Protein AF-A0AAJ1XCW1-F1 (afdb_monomer_lite)

Structure (mmCIF, N/CA/C/O backbone):
data_AF-A0AAJ1XCW1-F1
#
_entry.id   AF-A0AAJ1XCW1-F1
#
loop_
_atom_site.group_PDB
_atom_site.id
_atom_site.type_symbol
_atom_site.label_atom_id
_atom_site.label_alt_id
_atom_site.label_comp_id
_atom_site.label_asym_id
_atom_site.label_entity_id
_atom_site.label_seq_id
_atom_site.pdbx_PDB_ins_code
_atom_site.Cartn_x
_atom_site.Cartn_y
_atom_site.Cartn_z
_atom_site.occupancy
_atom_site.B_iso_or_equiv
_atom_site.auth_seq_id
_atom_site.auth_comp_id
_atom_site.auth_asym_id
_atom_site.auth_atom_id
_atom_site.pdbx_PDB_model_num
ATOM 1 N N . MET A 1 1 ? 5.883 12.485 -34.026 1.00 51.44 1 MET A N 1
ATOM 2 C CA . MET A 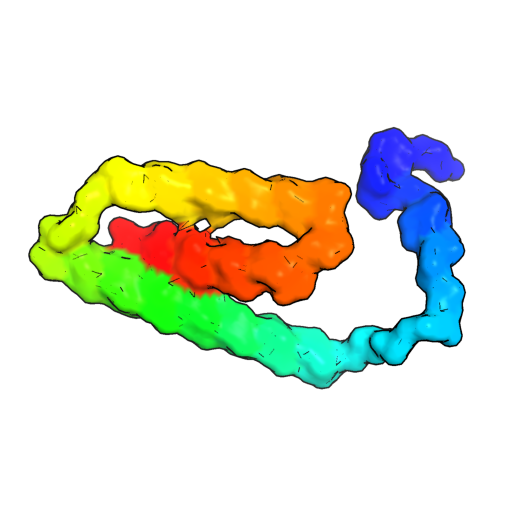1 1 ? 5.017 12.951 -32.924 1.00 51.44 1 MET A CA 1
ATOM 3 C C . MET A 1 1 ? 5.892 13.341 -31.738 1.00 51.44 1 MET A C 1
ATOM 5 O O . MET A 1 1 ? 6.553 12.476 -31.172 1.00 51.44 1 MET A O 1
ATOM 9 N N . ARG A 1 2 ? 5.996 14.641 -31.436 1.00 58.41 2 ARG A N 1
ATOM 10 C CA . ARG A 1 2 ? 6.551 15.136 -30.166 1.00 58.41 2 ARG A CA 1
ATOM 11 C C . ARG A 1 2 ? 5.386 15.144 -29.182 1.00 58.41 2 ARG A C 1
ATOM 13 O O . ARG A 1 2 ? 4.441 15.891 -29.383 1.00 58.41 2 ARG A O 1
ATOM 20 N N . THR A 1 3 ? 5.417 14.258 -28.198 1.00 66.81 3 THR A N 1
ATOM 21 C CA . THR A 1 3 ? 4.426 14.239 -27.119 1.00 66.81 3 THR A CA 1
ATOM 22 C C . THR A 1 3 ? 4.963 15.063 -25.957 1.00 66.81 3 THR A C 1
ATOM 24 O O . THR A 1 3 ? 6.104 14.873 -25.534 1.00 66.81 3 THR A O 1
ATOM 27 N N . SER A 1 4 ? 4.157 16.008 -25.476 1.00 69.62 4 SER A N 1
ATOM 28 C CA . SER A 1 4 ? 4.455 16.819 -24.289 1.00 69.62 4 SER A CA 1
ATOM 29 C C . SER A 1 4 ? 4.269 16.029 -22.990 1.00 69.62 4 SER A C 1
ATOM 31 O O . SER A 1 4 ? 4.607 16.536 -21.925 1.00 69.62 4 SER A O 1
ATOM 33 N N . ASN A 1 5 ? 3.749 14.794 -23.067 1.00 69.44 5 ASN A N 1
ATOM 34 C CA . ASN A 1 5 ? 3.552 13.928 -21.913 1.00 69.44 5 ASN A CA 1
ATOM 35 C C . ASN A 1 5 ? 4.916 13.397 -21.422 1.00 69.44 5 ASN A C 1
ATOM 37 O O . ASN A 1 5 ? 5.564 12.638 -22.154 1.00 69.44 5 ASN A O 1
ATOM 41 N N . PRO A 1 6 ? 5.349 13.748 -20.195 1.00 67.75 6 PRO A N 1
ATOM 42 C CA . PRO A 1 6 ? 6.614 13.293 -19.620 1.00 67.75 6 PRO A CA 1
ATOM 43 C C . PRO A 1 6 ? 6.786 11.768 -19.616 1.00 67.75 6 PRO A C 1
ATOM 45 O O . PRO A 1 6 ? 7.916 11.303 -19.741 1.00 67.75 6 PRO A O 1
ATOM 48 N N . MET A 1 7 ? 5.688 11.005 -19.545 1.00 63.19 7 MET A N 1
ATOM 49 C CA . MET A 1 7 ? 5.691 9.535 -19.571 1.00 63.19 7 MET A CA 1
ATOM 50 C C . MET A 1 7 ? 5.908 8.930 -20.964 1.00 63.19 7 MET A C 1
ATOM 52 O O . MET A 1 7 ? 6.370 7.802 -21.072 1.00 63.19 7 MET A O 1
ATOM 56 N N . LEU A 1 8 ? 5.609 9.660 -22.043 1.00 68.62 8 LEU A N 1
ATOM 57 C CA . LEU A 1 8 ? 5.636 9.127 -23.415 1.00 68.62 8 LEU A CA 1
ATOM 58 C C . LEU A 1 8 ? 6.833 9.633 -24.235 1.00 68.62 8 LEU A C 1
ATOM 60 O O . LEU A 1 8 ? 6.860 9.516 -25.463 1.00 68.62 8 LEU A O 1
ATOM 64 N N . LYS A 1 9 ? 7.839 10.225 -23.584 1.00 73.19 9 LYS A N 1
ATOM 65 C CA . LYS A 1 9 ? 9.031 10.726 -24.275 1.00 73.19 9 LYS A CA 1
ATOM 66 C C . LYS A 1 9 ? 9.811 9.562 -24.893 1.00 73.19 9 LYS A C 1
ATOM 68 O O . LYS A 1 9 ? 10.109 8.581 -24.223 1.00 73.19 9 LYS A O 1
ATOM 73 N N . LYS A 1 10 ? 10.229 9.705 -26.159 1.00 64.75 10 LYS A N 1
ATOM 74 C CA . LYS A 1 10 ? 11.070 8.717 -26.875 1.00 64.75 10 LYS A CA 1
ATOM 75 C C . LYS A 1 10 ? 12.350 8.338 -26.116 1.00 64.75 10 LYS A C 1
ATOM 77 O O . LYS A 1 10 ? 12.862 7.241 -26.290 1.00 64.75 10 LYS A O 1
ATOM 82 N N . GLU A 1 11 ? 12.852 9.234 -25.272 1.00 66.69 11 GLU A N 1
ATOM 83 C CA . GLU A 1 11 ? 14.006 9.012 -24.395 1.00 66.69 11 GLU A CA 1
ATOM 84 C C . GLU A 1 11 ? 13.732 7.977 -23.293 1.00 66.69 11 GLU A C 1
ATOM 86 O O . GLU A 1 11 ? 14.647 7.239 -22.936 1.00 66.69 11 GLU A O 1
ATOM 91 N N . ALA A 1 12 ? 12.489 7.870 -22.801 1.00 64.06 12 ALA A N 1
ATOM 92 C CA . ALA A 1 12 ? 12.080 6.835 -21.849 1.00 64.06 12 ALA A CA 1
ATOM 93 C C . ALA A 1 12 ? 12.165 5.438 -22.485 1.00 64.06 12 ALA A C 1
ATOM 95 O O . ALA A 1 12 ? 12.687 4.515 -21.871 1.00 64.06 12 ALA A O 1
ATOM 96 N N . PHE A 1 13 ? 11.766 5.318 -23.756 1.00 67.75 13 PHE A N 1
ATOM 97 C CA . PHE A 1 13 ? 11.839 4.070 -24.525 1.00 67.75 13 PHE A CA 1
ATOM 98 C C . PHE A 1 13 ? 13.255 3.708 -25.001 1.00 67.75 13 PHE A C 1
ATOM 100 O O . PHE A 1 13 ? 13.506 2.568 -25.371 1.00 67.75 13 PHE A O 1
ATOM 107 N N . ARG A 1 14 ? 14.195 4.665 -25.016 1.00 66.00 14 ARG A N 1
ATOM 108 C CA . ARG A 1 14 ? 15.574 4.449 -25.494 1.00 66.00 14 ARG A CA 1
ATOM 109 C C . ARG A 1 14 ? 16.548 4.051 -24.378 1.00 66.00 14 ARG A C 1
ATOM 111 O O . ARG A 1 14 ? 17.715 3.803 -24.662 1.00 66.00 14 ARG A O 1
ATOM 118 N N . LYS A 1 15 ? 16.105 4.055 -23.114 1.00 59.66 15 LYS A N 1
ATOM 119 C CA . LYS A 1 15 ? 16.980 3.894 -21.940 1.00 59.66 15 LYS A CA 1
ATOM 120 C C . LYS A 1 15 ? 17.208 2.437 -21.521 1.00 59.66 15 LYS A C 1
ATOM 122 O O . LYS A 1 15 ? 18.160 2.175 -20.792 1.00 59.66 15 LYS A O 1
ATOM 127 N N . GLU A 1 16 ? 16.403 1.494 -21.997 1.00 58.69 16 GLU A N 1
ATOM 128 C CA . GLU A 1 16 ? 16.617 0.068 -21.735 1.00 58.69 16 GLU A CA 1
ATOM 129 C C . GLU A 1 16 ? 17.575 -0.520 -22.774 1.00 58.69 16 GLU A C 1
ATOM 131 O O . GLU A 1 16 ? 17.189 -1.182 -23.733 1.00 58.69 16 GLU A O 1
ATOM 136 N N . GLY A 1 17 ? 18.872 -0.265 -22.580 1.00 57.06 17 GLY A N 1
ATOM 137 C CA . GLY A 1 17 ? 19.880 -1.192 -23.083 1.00 57.06 17 GLY A CA 1
ATOM 138 C C . GLY A 1 17 ? 19.617 -2.561 -22.455 1.00 57.06 17 GLY A C 1
ATOM 139 O O . GLY A 1 17 ? 19.358 -2.638 -21.255 1.00 57.06 17 GLY A O 1
ATOM 140 N N . ALA A 1 18 ? 19.650 -3.619 -23.265 1.00 57.59 18 ALA A N 1
ATOM 141 C CA . ALA A 1 18 ? 19.364 -5.008 -22.902 1.00 57.59 18 ALA A CA 1
ATOM 142 C C . ALA A 1 18 ? 20.381 -5.606 -21.898 1.00 57.59 18 ALA A C 1
ATOM 144 O O . ALA A 1 18 ? 21.060 -6.583 -22.194 1.00 57.59 18 ALA A O 1
ATOM 145 N N . SER A 1 19 ? 20.534 -4.997 -20.721 1.00 61.31 19 SER A N 1
ATOM 146 C CA . SER A 1 19 ? 21.523 -5.375 -19.705 1.00 61.31 19 SER A CA 1
ATOM 147 C C . SER A 1 19 ? 21.018 -5.187 -18.268 1.00 61.31 19 SER A C 1
ATOM 149 O O . SER A 1 19 ? 21.776 -4.844 -17.362 1.00 61.31 19 SER A O 1
ATOM 151 N N . ALA A 1 20 ? 19.739 -5.456 -18.035 1.00 57.12 20 ALA A N 1
ATOM 152 C CA . ALA A 1 20 ? 19.210 -5.759 -16.711 1.00 57.12 20 ALA A CA 1
ATOM 153 C C . ALA A 1 20 ? 18.214 -6.903 -16.889 1.00 57.12 20 ALA A C 1
ATOM 155 O O . ALA A 1 20 ? 17.412 -6.853 -17.819 1.00 57.12 20 ALA A O 1
ATOM 156 N N . SER A 1 21 ? 18.301 -7.947 -16.062 1.00 66.31 21 SER A N 1
ATOM 157 C CA . SER A 1 21 ? 17.404 -9.106 -16.099 1.00 66.31 21 SER A CA 1
ATOM 158 C C . SER A 1 21 ? 15.957 -8.664 -16.314 1.00 66.31 21 SER A C 1
ATOM 160 O O . SER A 1 21 ? 15.365 -8.032 -15.437 1.00 66.31 21 SER A O 1
ATOM 162 N N . ALA A 1 22 ? 15.416 -8.948 -17.501 1.00 69.81 22 ALA A N 1
ATOM 163 C CA . ALA A 1 22 ? 14.075 -8.527 -17.871 1.00 69.81 22 ALA A CA 1
ATOM 164 C C . ALA A 1 22 ? 13.064 -9.098 -16.866 1.00 69.81 22 ALA A C 1
ATOM 166 O O . ALA A 1 22 ? 13.141 -10.266 -16.476 1.00 69.81 22 ALA A O 1
ATOM 167 N N . MET A 1 23 ? 12.131 -8.261 -16.411 1.00 74.62 23 MET A N 1
ATOM 168 C CA . MET A 1 23 ? 11.117 -8.665 -15.443 1.00 74.62 23 MET A CA 1
ATOM 169 C C . MET A 1 23 ? 10.216 -9.733 -16.070 1.00 74.62 23 MET A C 1
ATOM 171 O O . MET A 1 23 ? 9.589 -9.504 -17.101 1.00 74.62 23 MET A O 1
ATOM 175 N N . THR A 1 24 ? 10.163 -10.922 -15.467 1.00 87.12 24 THR A N 1
ATOM 176 C CA . THR A 1 24 ? 9.299 -11.998 -15.961 1.00 87.12 24 THR A CA 1
ATOM 177 C C . THR A 1 24 ? 7.857 -11.767 -15.521 1.00 87.12 24 THR A C 1
ATOM 179 O O . THR A 1 24 ? 7.592 -11.156 -14.480 1.00 87.12 24 THR A O 1
ATOM 182 N N . ILE A 1 25 ? 6.903 -12.306 -16.283 1.00 86.00 25 ILE A N 1
ATOM 183 C CA . ILE A 1 25 ? 5.484 -12.294 -15.901 1.00 86.00 25 ILE A CA 1
ATOM 184 C C . ILE A 1 25 ? 5.312 -12.963 -14.529 1.00 86.00 25 ILE A C 1
ATOM 186 O O . ILE A 1 25 ? 4.686 -12.390 -13.645 1.00 86.00 25 ILE A O 1
ATOM 190 N N . GLY A 1 26 ? 5.960 -14.113 -14.303 1.00 87.06 26 GLY A N 1
ATOM 191 C CA . GLY A 1 26 ? 5.912 -14.813 -13.014 1.00 87.06 26 GLY A CA 1
ATOM 192 C C . GLY A 1 26 ? 6.461 -13.982 -11.848 1.00 87.06 26 GLY A C 1
ATOM 193 O O . GLY A 1 26 ? 5.833 -13.901 -10.795 1.00 87.06 26 GLY A O 1
ATOM 194 N N . GLY A 1 27 ? 7.591 -13.293 -12.043 1.00 83.75 27 GLY A N 1
ATOM 195 C CA . GLY A 1 27 ? 8.153 -12.394 -11.031 1.00 83.75 27 GLY A CA 1
ATOM 196 C C . GLY A 1 27 ? 7.272 -11.171 -10.763 1.00 83.75 27 GLY A C 1
ATOM 197 O O . GLY A 1 27 ? 7.202 -10.699 -9.629 1.00 83.75 27 GLY A O 1
ATOM 198 N N . THR A 1 28 ? 6.568 -10.683 -11.786 1.00 86.88 28 THR A N 1
ATOM 199 C CA . THR A 1 28 ? 5.582 -9.600 -11.657 1.00 86.88 28 THR A CA 1
ATOM 200 C C . THR A 1 28 ? 4.407 -10.041 -10.803 1.00 86.88 28 THR A C 1
ATOM 202 O O . THR A 1 28 ? 4.116 -9.390 -9.804 1.00 86.88 28 THR A O 1
ATOM 205 N N . VAL A 1 29 ? 3.805 -11.185 -11.140 1.00 89.81 29 VAL A N 1
ATOM 206 C CA . VAL A 1 29 ? 2.674 -11.763 -10.403 1.00 89.81 29 VAL A CA 1
ATOM 207 C C . VAL A 1 29 ? 3.039 -11.990 -8.936 1.00 89.81 29 VAL A C 1
ATOM 209 O O . VAL A 1 29 ? 2.285 -11.596 -8.049 1.00 89.81 29 VAL A O 1
ATOM 212 N N . GLY A 1 30 ? 4.223 -12.547 -8.658 1.00 90.56 30 GLY A N 1
ATOM 213 C CA . GLY A 1 30 ? 4.688 -12.760 -7.285 1.00 90.56 30 GLY A CA 1
ATOM 214 C C . GLY A 1 30 ? 4.796 -11.457 -6.488 1.00 90.56 30 GLY A C 1
ATOM 215 O O . GLY A 1 30 ? 4.280 -11.367 -5.376 1.00 90.56 30 GLY A O 1
ATOM 216 N N . LYS A 1 31 ? 5.400 -10.412 -7.067 1.00 87.50 31 LYS A N 1
ATOM 217 C CA . LYS A 1 31 ? 5.518 -9.104 -6.401 1.00 87.50 31 LYS A CA 1
ATOM 218 C C . LYS A 1 31 ? 4.160 -8.446 -6.166 1.00 87.50 31 LYS A C 1
ATOM 220 O O . LYS A 1 31 ? 3.941 -7.918 -5.080 1.00 87.50 31 LYS A O 1
ATOM 225 N N . THR A 1 32 ? 3.243 -8.509 -7.133 1.00 88.44 32 THR A N 1
ATOM 226 C CA . THR A 1 32 ? 1.886 -7.971 -6.953 1.00 88.44 32 THR A CA 1
ATOM 227 C C . THR A 1 32 ? 1.112 -8.735 -5.885 1.00 88.44 32 THR A C 1
ATOM 229 O O . THR A 1 32 ? 0.393 -8.121 -5.106 1.00 88.44 32 THR A O 1
ATOM 232 N N . PHE A 1 33 ? 1.296 -10.055 -5.791 1.00 92.44 33 PHE A N 1
ATOM 233 C CA . PHE A 1 33 ? 0.638 -10.872 -4.773 1.00 92.44 33 PHE A CA 1
ATOM 234 C C . PHE A 1 33 ? 1.135 -10.529 -3.363 1.00 92.44 33 PHE A C 1
ATOM 236 O O . PHE A 1 33 ? 0.336 -10.388 -2.443 1.00 92.44 33 PHE A O 1
ATOM 243 N N . ILE A 1 34 ? 2.444 -10.307 -3.203 1.00 91.88 34 ILE A N 1
ATOM 244 C CA . ILE A 1 34 ? 3.030 -9.845 -1.936 1.00 91.88 34 ILE A CA 1
ATOM 245 C C . ILE A 1 34 ? 2.457 -8.479 -1.538 1.00 91.88 34 ILE A C 1
ATOM 247 O O . ILE A 1 34 ? 2.068 -8.294 -0.387 1.00 91.88 34 ILE A O 1
ATOM 251 N N . MET A 1 35 ? 2.373 -7.533 -2.480 1.00 91.12 35 MET A N 1
ATOM 252 C CA . MET A 1 35 ? 1.783 -6.212 -2.221 1.00 91.12 35 MET A CA 1
ATOM 253 C C . MET A 1 35 ? 0.302 -6.313 -1.844 1.00 91.12 35 MET A C 1
ATOM 255 O O . MET A 1 35 ? -0.135 -5.624 -0.928 1.00 91.12 35 MET A O 1
ATOM 259 N N . LEU A 1 36 ? -0.452 -7.201 -2.499 1.00 89.44 36 LEU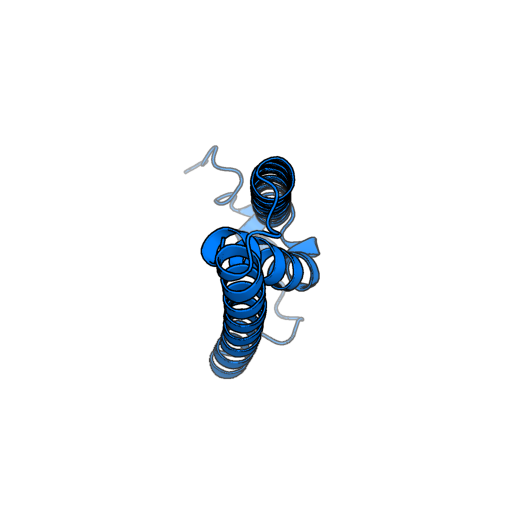 A N 1
ATOM 260 C CA . LEU A 1 36 ? -1.859 -7.443 -2.190 1.00 89.44 36 LEU A CA 1
ATOM 261 C C . LEU A 1 36 ? -2.040 -7.999 -0.774 1.00 89.44 36 LEU A C 1
ATOM 263 O O . LEU A 1 36 ? -2.879 -7.502 -0.031 1.00 89.44 36 LEU A O 1
ATOM 267 N N . ILE A 1 37 ? -1.239 -8.993 -0.377 1.00 93.50 37 ILE A N 1
ATOM 268 C CA . ILE A 1 37 ? -1.268 -9.537 0.990 1.00 93.50 37 ILE A CA 1
ATOM 269 C C . ILE A 1 37 ? -0.974 -8.434 2.005 1.00 93.50 37 ILE A C 1
ATOM 271 O O . ILE A 1 37 ? -1.655 -8.338 3.023 1.00 93.50 37 ILE A O 1
ATOM 275 N N . LEU A 1 38 ? 0.026 -7.598 1.724 1.00 91.81 38 LEU A N 1
ATOM 276 C CA . LEU A 1 38 ? 0.423 -6.514 2.613 1.00 91.81 38 LEU A CA 1
ATOM 277 C C . LEU A 1 38 ? -0.706 -5.488 2.786 1.00 91.81 38 LEU A C 1
ATOM 279 O O . LEU A 1 38 ? -1.003 -5.104 3.915 1.00 91.81 38 LEU A O 1
ATOM 283 N N . LEU A 1 39 ? -1.374 -5.115 1.693 1.00 92.44 39 LEU A N 1
ATOM 284 C CA . LEU A 1 39 ? -2.536 -4.225 1.700 1.00 92.44 39 LEU A CA 1
ATOM 285 C C . LEU A 1 39 ? -3.709 -4.824 2.485 1.00 92.44 39 LEU A C 1
ATOM 287 O O . LEU A 1 39 ? -4.318 -4.145 3.308 1.00 92.44 39 LEU A O 1
ATOM 291 N N . LEU A 1 40 ? -4.024 -6.102 2.265 1.00 91.75 40 LEU A N 1
ATOM 292 C CA . LEU A 1 40 ? -5.107 -6.772 2.987 1.00 91.75 40 LEU A CA 1
ATOM 293 C C . LEU A 1 40 ? -4.806 -6.868 4.486 1.00 91.75 40 LEU A C 1
ATOM 295 O O . LEU A 1 40 ? -5.693 -6.627 5.300 1.00 91.75 40 LEU A O 1
ATOM 299 N N . ALA A 1 41 ? -3.561 -7.166 4.865 1.00 91.25 41 ALA A N 1
ATOM 300 C CA . ALA A 1 41 ? -3.157 -7.233 6.265 1.00 91.25 41 AL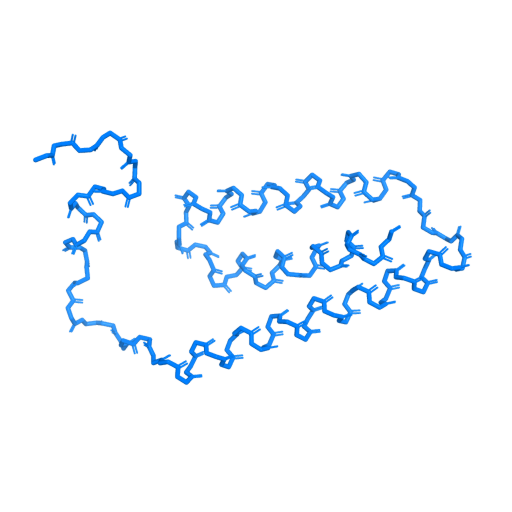A A CA 1
ATOM 301 C C . ALA A 1 41 ? -3.333 -5.882 6.979 1.00 91.25 41 ALA A C 1
ATOM 303 O O . ALA A 1 41 ? -3.881 -5.839 8.082 1.00 91.25 41 ALA A O 1
ATOM 304 N N . THR A 1 42 ? -2.918 -4.775 6.353 1.00 88.00 42 THR A N 1
ATOM 305 C CA . THR A 1 42 ? -3.091 -3.437 6.940 1.00 88.00 42 THR A CA 1
ATOM 306 C C . THR A 1 42 ? -4.546 -2.968 6.916 1.00 88.00 42 THR A C 1
ATOM 308 O O . THR A 1 42 ? -4.971 -2.285 7.848 1.00 88.00 42 THR A O 1
ATOM 311 N N . SER A 1 43 ? -5.331 -3.390 5.923 1.00 89.00 43 SER A N 1
ATOM 312 C CA . SER A 1 43 ? -6.773 -3.128 5.857 1.00 89.00 43 SER A CA 1
ATOM 313 C C . SER A 1 43 ? -7.544 -3.831 6.967 1.00 89.00 43 SER A C 1
ATOM 315 O O . SER A 1 43 ? -8.287 -3.178 7.695 1.00 89.00 43 SER A O 1
ATOM 317 N N . VAL A 1 44 ? -7.303 -5.124 7.190 1.00 90.50 44 VAL A N 1
ATOM 318 C CA . VAL A 1 44 ? -7.928 -5.859 8.301 1.00 90.50 44 VAL A CA 1
ATOM 319 C C . VAL A 1 44 ? -7.536 -5.247 9.647 1.00 90.50 44 VAL A C 1
ATOM 321 O O . VAL A 1 44 ? -8.394 -5.065 10.507 1.00 90.50 44 VAL A O 1
ATOM 324 N N . TYR A 1 45 ? -6.265 -4.877 9.826 1.00 87.25 45 TYR A N 1
ATOM 325 C CA . TYR A 1 45 ? -5.808 -4.214 11.050 1.00 87.25 45 TYR A CA 1
ATOM 326 C C . TYR A 1 45 ? -6.539 -2.888 11.305 1.00 87.25 45 TYR A C 1
ATOM 328 O O . TYR A 1 45 ? -7.017 -2.642 12.412 1.00 87.25 45 TYR A O 1
ATOM 336 N N . SER A 1 46 ? -6.659 -2.048 10.276 1.00 85.06 46 SER A N 1
ATOM 337 C CA . SER A 1 46 ? -7.375 -0.775 10.380 1.00 85.06 46 SER A CA 1
ATOM 338 C C . SER A 1 46 ? -8.865 -0.971 10.662 1.00 85.06 46 SER A C 1
ATOM 340 O O . SER A 1 46 ? -9.429 -0.263 11.493 1.00 85.06 46 SER A O 1
ATOM 342 N N . TYR A 1 47 ? -9.478 -1.985 10.050 1.00 85.25 47 TYR A N 1
ATOM 343 C CA . TYR A 1 47 ? -10.886 -2.326 10.251 1.00 85.25 47 TYR A CA 1
ATOM 344 C C . TYR A 1 47 ? -11.191 -2.754 11.686 1.00 85.25 47 TYR A C 1
ATOM 346 O O . TYR A 1 47 ? -12.200 -2.344 12.259 1.00 85.25 47 TYR A O 1
ATOM 354 N N . ILE A 1 48 ? -10.287 -3.513 12.310 1.00 85.12 48 ILE A N 1
ATOM 355 C CA . ILE A 1 48 ? -10.405 -3.871 13.729 1.00 85.12 48 ILE A CA 1
ATOM 356 C C . ILE A 1 48 ? -10.354 -2.609 14.603 1.00 85.12 48 ILE A C 1
ATOM 358 O O . ILE A 1 48 ? -11.226 -2.421 15.447 1.00 85.12 48 ILE A O 1
ATOM 362 N N . GLN A 1 49 ? -9.408 -1.695 14.356 1.00 82.44 49 GLN A N 1
ATOM 363 C CA . GLN A 1 49 ? -9.318 -0.441 15.121 1.00 82.44 49 GLN A CA 1
ATOM 364 C C . GLN A 1 49 ? -10.515 0.498 14.909 1.00 82.44 49 GLN A C 1
ATOM 366 O O . GLN A 1 49 ? -10.894 1.251 15.811 1.00 82.44 49 GLN A O 1
ATOM 371 N N . MET A 1 50 ? -11.131 0.457 13.729 1.00 82.00 50 MET A N 1
ATOM 372 C CA . MET A 1 50 ? -12.365 1.182 13.440 1.00 82.00 50 MET A CA 1
ATOM 373 C C . MET A 1 50 ? -13.544 0.618 14.248 1.00 82.00 50 MET A C 1
ATOM 375 O O . MET A 1 50 ? -14.283 1.392 14.856 1.00 82.00 50 MET A O 1
ATOM 379 N N . ILE A 1 51 ? -13.690 -0.711 14.322 1.00 83.56 51 ILE A N 1
ATOM 380 C CA . ILE A 1 51 ? -14.722 -1.379 15.140 1.00 83.56 51 ILE A CA 1
ATOM 381 C C . ILE A 1 51 ? -14.521 -1.109 16.635 1.00 83.56 51 ILE A C 1
ATOM 383 O O . ILE A 1 51 ? -15.492 -0.888 17.357 1.00 83.56 51 ILE A O 1
ATOM 387 N N . GLU A 1 52 ? -13.275 -1.093 17.104 1.00 83.38 52 GLU A N 1
ATOM 388 C CA . GLU A 1 52 ? -12.928 -0.793 18.499 1.00 83.38 52 GLU A CA 1
ATOM 389 C C . GLU A 1 52 ? -13.107 0.695 18.863 1.00 83.38 52 GLU A C 1
ATOM 391 O O . GLU A 1 52 ? -12.974 1.068 20.029 1.00 83.38 52 GLU A O 1
ATOM 396 N N . GLY A 1 53 ? -13.414 1.563 17.889 1.00 76.25 53 GLY A N 1
ATOM 397 C CA . GLY A 1 53 ? -13.628 2.999 18.097 1.00 76.25 53 GLY A CA 1
ATOM 398 C C . GLY A 1 53 ? -12.359 3.777 18.469 1.00 76.25 53 GLY A C 1
ATOM 399 O O . GLY A 1 53 ? -12.437 4.931 18.891 1.00 76.25 53 GLY A O 1
ATOM 400 N N . THR A 1 54 ? -11.182 3.166 18.324 1.00 74.75 54 THR A N 1
ATOM 401 C CA . THR A 1 54 ? -9.874 3.769 18.635 1.00 74.75 54 THR A CA 1
ATOM 402 C C . THR A 1 54 ? -9.312 4.578 17.462 1.00 74.75 54 THR A C 1
ATOM 404 O O . THR A 1 54 ? -8.409 5.405 17.642 1.00 74.75 54 THR A O 1
ATOM 407 N N . MET A 1 55 ? -9.875 4.393 16.263 1.00 71.88 55 MET A N 1
ATOM 408 C CA . MET A 1 55 ? -9.487 5.090 15.040 1.00 71.88 55 MET A CA 1
ATOM 409 C C . MET A 1 55 ? -9.874 6.578 15.091 1.00 71.88 55 MET A C 1
ATOM 411 O O . MET A 1 55 ? -11.046 6.953 15.089 1.00 71.88 55 MET A O 1
ATOM 415 N N . LYS A 1 56 ? -8.874 7.465 15.111 1.00 77.19 56 LYS A N 1
ATOM 416 C CA . LYS A 1 56 ? -9.092 8.920 15.115 1.00 77.19 56 LYS A CA 1
ATOM 417 C C . LYS A 1 56 ? -9.176 9.452 13.683 1.00 77.19 56 LYS A C 1
ATOM 419 O O . LYS A 1 56 ? -8.243 9.267 12.909 1.00 77.19 56 LYS A O 1
ATOM 424 N N . MET A 1 57 ? -10.214 10.228 13.369 1.00 75.25 57 MET A N 1
ATOM 425 C CA . MET A 1 57 ? -10.392 10.913 12.073 1.00 75.25 57 MET A CA 1
ATOM 426 C C . MET A 1 57 ? -9.141 11.642 11.515 1.00 75.25 57 MET A C 1
ATOM 428 O O . MET A 1 57 ? -8.872 11.528 10.319 1.00 75.25 57 MET A O 1
ATOM 432 N N . PRO A 1 58 ? -8.314 12.350 12.317 1.00 80.31 58 PRO A N 1
ATOM 433 C CA . PRO A 1 58 ? -7.073 12.950 11.810 1.00 80.31 58 PRO A CA 1
ATOM 434 C C . PRO A 1 58 ? -6.019 11.932 11.342 1.00 80.31 58 PRO A C 1
ATOM 436 O O . PRO A 1 58 ? -5.205 12.265 10.485 1.00 80.31 58 PRO A O 1
ATOM 439 N N . VAL A 1 59 ? -6.032 10.700 11.862 1.00 78.31 59 VAL A N 1
ATOM 440 C CA . VAL A 1 59 ? -5.130 9.623 11.416 1.00 78.31 59 VAL A CA 1
ATOM 441 C C . VAL A 1 59 ? -5.519 9.149 10.017 1.00 78.31 59 VAL A C 1
ATOM 443 O O . VAL A 1 59 ? -4.639 8.990 9.178 1.00 78.31 59 VAL A O 1
ATOM 446 N N . LEU A 1 60 ? -6.821 9.021 9.735 1.00 80.62 60 LEU A N 1
ATOM 447 C CA . LEU A 1 60 ? -7.339 8.698 8.401 1.00 80.62 60 LEU A CA 1
ATOM 448 C C . LEU A 1 60 ? -6.924 9.761 7.373 1.00 80.62 60 LEU A C 1
ATOM 450 O O . LEU A 1 60 ? -6.357 9.444 6.329 1.00 80.62 60 LEU A O 1
ATOM 454 N N . ILE A 1 61 ? -7.155 11.038 7.694 1.00 82.69 61 ILE A N 1
ATOM 455 C CA . ILE A 1 61 ? -6.801 12.160 6.811 1.00 82.69 61 ILE A CA 1
ATOM 456 C C . ILE A 1 61 ? -5.284 12.204 6.580 1.00 82.69 61 ILE A C 1
ATOM 458 O O . ILE A 1 61 ? -4.835 12.386 5.448 1.00 82.69 61 ILE A O 1
ATOM 462 N N . GLY A 1 62 ? -4.488 11.985 7.632 1.00 84.31 62 GLY A N 1
ATOM 463 C CA . GLY A 1 62 ? -3.034 11.887 7.526 1.00 84.31 62 GLY A CA 1
ATOM 464 C C . GLY A 1 62 ? -2.586 10.741 6.617 1.00 84.31 62 GLY A C 1
ATOM 465 O O . GLY A 1 62 ? -1.750 10.953 5.740 1.00 84.31 62 GLY A O 1
ATOM 466 N N . ALA A 1 63 ? -3.172 9.551 6.771 1.00 84.12 63 ALA A N 1
ATOM 467 C CA . ALA A 1 63 ? -2.865 8.387 5.941 1.00 84.12 63 ALA A CA 1
ATOM 468 C C . ALA A 1 63 ? -3.209 8.628 4.463 1.00 84.12 63 ALA A C 1
ATOM 470 O O . ALA A 1 63 ? -2.410 8.305 3.587 1.00 84.12 63 ALA A O 1
ATOM 471 N N . LEU A 1 64 ? -4.340 9.277 4.180 1.00 86.00 64 LEU A N 1
ATOM 472 C CA . LEU A 1 64 ? -4.773 9.596 2.817 1.00 86.00 64 LEU A CA 1
ATOM 473 C C . LEU A 1 64 ? -3.812 10.582 2.133 1.00 86.00 64 LEU A C 1
ATOM 475 O O . LEU A 1 64 ? -3.402 10.367 0.991 1.00 86.00 64 LEU A O 1
ATOM 479 N N . ILE A 1 65 ? -3.376 11.623 2.849 1.00 88.94 65 ILE A N 1
ATOM 480 C CA . ILE A 1 65 ? -2.381 12.582 2.342 1.00 88.94 65 ILE A CA 1
ATOM 481 C C . ILE A 1 65 ? -1.045 11.881 2.067 1.00 88.94 65 ILE A C 1
ATOM 483 O O . ILE A 1 65 ? -0.444 12.087 1.011 1.00 88.94 65 ILE A O 1
ATOM 487 N N . VAL A 1 66 ? -0.584 11.026 2.984 1.00 86.81 66 VAL A N 1
ATOM 488 C CA . VAL A 1 66 ? 0.671 10.276 2.819 1.00 86.81 66 VAL A CA 1
ATOM 489 C C . VAL A 1 66 ? 0.588 9.314 1.632 1.00 86.81 66 VAL A C 1
ATOM 491 O O . VAL A 1 66 ? 1.510 9.288 0.815 1.00 86.81 66 VAL A O 1
ATOM 494 N N . ALA A 1 67 ? -0.518 8.580 1.477 1.00 86.06 67 ALA A N 1
ATOM 495 C CA . ALA A 1 67 ? -0.743 7.694 0.335 1.00 86.06 67 ALA A CA 1
ATOM 496 C C . ALA A 1 67 ? -0.687 8.465 -0.990 1.00 86.06 67 ALA A C 1
ATOM 498 O O . ALA A 1 67 ? 0.028 8.063 -1.908 1.00 86.06 67 ALA A O 1
ATOM 499 N N . ALA A 1 68 ? -1.362 9.616 -1.067 1.00 86.62 68 ALA A N 1
ATOM 500 C CA . ALA A 1 68 ? -1.354 10.461 -2.257 1.00 86.62 68 ALA A CA 1
ATOM 501 C C . ALA A 1 68 ? 0.062 10.948 -2.605 1.00 86.62 68 ALA A C 1
ATOM 503 O O . ALA A 1 68 ? 0.489 10.840 -3.756 1.00 86.62 68 ALA A O 1
ATOM 504 N N . ILE A 1 69 ? 0.828 11.431 -1.621 1.00 88.81 69 ILE A N 1
ATOM 505 C CA . ILE A 1 69 ? 2.208 11.892 -1.838 1.00 88.81 69 ILE A CA 1
ATOM 506 C C . ILE A 1 69 ? 3.084 10.754 -2.368 1.00 88.81 69 ILE A C 1
ATOM 508 O O . ILE A 1 69 ? 3.822 10.952 -3.335 1.00 88.81 69 ILE A O 1
ATOM 512 N N . ILE A 1 70 ? 3.000 9.563 -1.772 1.00 85.38 70 ILE A N 1
ATOM 513 C CA . ILE A 1 70 ? 3.809 8.407 -2.185 1.00 85.38 70 ILE A CA 1
ATOM 514 C C . ILE A 1 70 ? 3.411 7.934 -3.586 1.00 85.38 70 ILE A C 1
ATOM 516 O O . ILE A 1 70 ? 4.295 7.596 -4.381 1.00 85.38 70 ILE A O 1
ATOM 520 N N . ALA A 1 71 ? 2.118 7.960 -3.923 1.00 84.19 71 ALA A N 1
ATOM 521 C CA . ALA A 1 71 ? 1.635 7.647 -5.265 1.00 84.19 71 ALA A CA 1
ATOM 522 C C . ALA A 1 71 ? 2.230 8.607 -6.301 1.00 84.19 71 ALA A C 1
ATOM 524 O O . ALA A 1 71 ? 2.872 8.167 -7.258 1.00 84.19 71 ALA A O 1
ATOM 525 N N . PHE A 1 72 ? 2.101 9.919 -6.083 1.00 85.38 72 PHE A N 1
ATOM 526 C CA . PHE A 1 72 ? 2.648 10.922 -6.998 1.00 85.38 72 PHE A CA 1
ATOM 527 C C . PHE A 1 72 ? 4.174 10.843 -7.090 1.00 85.38 72 PHE A C 1
ATOM 529 O O . PHE A 1 72 ? 4.725 10.867 -8.192 1.00 85.38 72 PHE A O 1
ATOM 536 N N . ALA A 1 73 ? 4.871 10.681 -5.964 1.00 85.00 73 ALA A N 1
ATOM 537 C CA . ALA A 1 73 ? 6.320 10.509 -5.956 1.00 85.00 73 ALA A CA 1
ATOM 538 C C . ALA A 1 73 ? 6.740 9.282 -6.781 1.00 85.00 73 ALA A C 1
ATOM 540 O O . ALA A 1 73 ? 7.659 9.374 -7.595 1.00 85.00 73 ALA A O 1
ATOM 541 N N . SER A 1 74 ? 6.035 8.157 -6.635 1.00 82.88 74 SER A N 1
ATOM 542 C CA . SER A 1 74 ? 6.320 6.923 -7.377 1.00 82.88 74 SER A CA 1
ATOM 543 C C . SER A 1 74 ? 6.037 7.054 -8.878 1.00 82.88 74 SER A C 1
ATOM 545 O O . SER A 1 74 ? 6.753 6.452 -9.679 1.00 82.88 74 SER A O 1
ATOM 547 N N . MET A 1 75 ? 5.054 7.873 -9.276 1.00 80.12 75 MET A N 1
ATOM 548 C CA . MET A 1 75 ? 4.773 8.176 -10.688 1.00 80.12 75 MET A CA 1
ATOM 549 C C . MET A 1 75 ? 5.868 9.035 -11.332 1.00 80.12 75 MET A C 1
ATOM 551 O O . MET A 1 75 ? 6.300 8.754 -12.450 1.00 80.12 75 MET A O 1
ATOM 555 N N . PHE A 1 76 ? 6.333 10.084 -10.645 1.00 83.44 76 PHE A N 1
ATOM 556 C CA . PHE A 1 76 ? 7.346 10.994 -11.195 1.00 83.44 76 PHE A CA 1
ATOM 557 C C . PHE A 1 76 ? 8.773 10.444 -11.093 1.00 83.44 76 PHE A C 1
ATOM 559 O O . PHE A 1 76 ? 9.626 10.798 -11.910 1.00 83.44 76 PHE A O 1
ATOM 566 N N . PHE A 1 77 ? 9.033 9.541 -10.144 1.00 80.12 77 PHE A N 1
ATOM 567 C CA . PHE A 1 77 ? 10.345 8.938 -9.915 1.00 80.12 77 PHE A CA 1
ATOM 568 C C . PHE A 1 77 ? 10.268 7.401 -9.949 1.00 80.12 77 PHE A C 1
ATOM 570 O O . PHE A 1 77 ? 10.362 6.744 -8.916 1.00 80.12 77 PHE A O 1
ATOM 577 N N . PRO A 1 78 ? 10.226 6.768 -11.136 1.00 70.69 78 PRO A N 1
ATOM 578 C CA . PRO A 1 78 ? 10.125 5.307 -11.251 1.00 70.69 78 PRO A CA 1
ATOM 579 C C . PRO A 1 78 ? 11.254 4.536 -10.543 1.00 70.69 78 PRO A C 1
ATOM 581 O O . PRO A 1 78 ? 11.091 3.380 -10.168 1.00 70.69 78 PRO A O 1
ATOM 584 N N . ARG A 1 79 ? 12.404 5.187 -10.302 1.00 79.00 79 ARG A N 1
ATOM 585 C CA . ARG A 1 79 ? 13.537 4.624 -9.548 1.00 79.00 79 ARG A CA 1
ATOM 586 C C . ARG A 1 79 ? 13.210 4.285 -8.092 1.00 79.00 79 ARG A C 1
ATOM 588 O O . ARG A 1 79 ? 13.848 3.389 -7.551 1.00 79.00 79 ARG A O 1
ATOM 595 N N . ILE A 1 80 ? 12.258 4.981 -7.467 1.00 82.44 80 ILE A N 1
ATOM 596 C CA . ILE A 1 80 ? 11.853 4.703 -6.080 1.00 82.44 80 ILE A CA 1
ATOM 597 C C . ILE A 1 80 ? 10.738 3.659 -5.992 1.00 82.44 80 ILE A C 1
ATOM 599 O O . ILE A 1 80 ? 10.458 3.182 -4.899 1.00 82.44 80 ILE A O 1
ATOM 603 N N . SER A 1 81 ? 10.151 3.245 -7.121 1.00 76.06 81 SER A N 1
ATOM 604 C CA . SER A 1 81 ? 9.039 2.286 -7.178 1.00 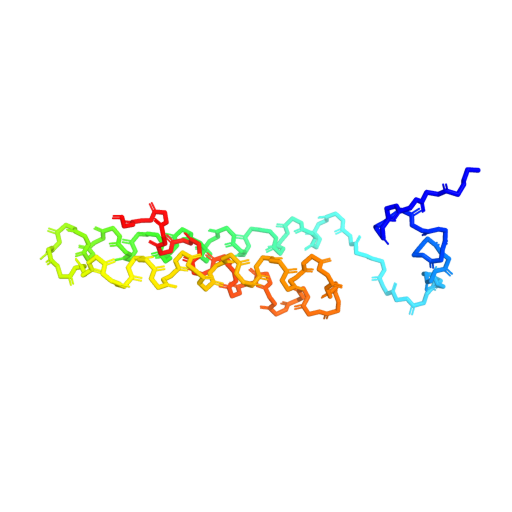76.06 81 SER A CA 1
ATOM 605 C C . SER A 1 81 ? 9.267 0.978 -6.395 1.00 76.06 81 SER A C 1
ATOM 607 O O . SER A 1 81 ? 8.332 0.556 -5.717 1.00 76.06 81 SER A O 1
ATOM 609 N N . PRO A 1 82 ? 10.472 0.360 -6.366 1.00 80.50 82 PRO A N 1
ATOM 610 C CA . PRO A 1 82 ? 10.693 -0.864 -5.587 1.00 80.50 82 PRO A CA 1
ATOM 611 C C . PRO A 1 82 ? 10.424 -0.715 -4.084 1.00 80.50 82 PRO A C 1
ATOM 613 O O . PRO A 1 82 ? 10.016 -1.680 -3.445 1.00 80.50 82 PRO A O 1
ATOM 616 N N . PHE A 1 83 ? 10.635 0.482 -3.532 1.00 82.75 83 PHE A N 1
ATOM 617 C CA . PHE A 1 83 ? 10.384 0.79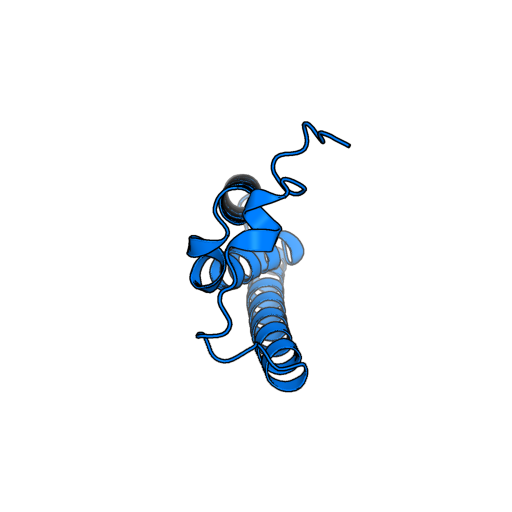5 -2.123 1.00 82.75 83 PHE A CA 1
ATOM 618 C C . PHE A 1 83 ? 9.057 1.535 -1.932 1.00 82.75 83 PHE A C 1
ATOM 620 O O . PHE A 1 83 ? 8.340 1.285 -0.969 1.00 82.75 83 PHE A O 1
ATOM 627 N N . GLY A 1 84 ? 8.705 2.411 -2.873 1.00 83.56 84 GLY A N 1
ATOM 628 C CA . GLY A 1 84 ? 7.470 3.185 -2.850 1.00 83.56 84 GLY A CA 1
ATOM 629 C C . GLY A 1 84 ? 6.228 2.310 -2.968 1.00 83.56 84 GLY A C 1
ATOM 630 O O . GLY A 1 84 ? 5.261 2.560 -2.263 1.00 83.56 84 GLY A O 1
ATOM 631 N N . ALA A 1 85 ? 6.261 1.250 -3.783 1.00 84.69 85 ALA A N 1
ATOM 632 C CA . ALA A 1 85 ? 5.096 0.394 -3.996 1.00 84.69 85 ALA A CA 1
ATOM 633 C C . ALA A 1 85 ? 4.685 -0.416 -2.745 1.00 84.69 85 ALA A C 1
ATOM 635 O O . ALA A 1 85 ? 3.505 -0.372 -2.398 1.00 84.69 85 ALA A O 1
ATOM 636 N N . PRO A 1 86 ? 5.595 -1.088 -2.006 1.00 86.69 86 PRO A N 1
ATOM 637 C CA . PRO A 1 86 ? 5.229 -1.733 -0.741 1.00 86.69 86 PRO A CA 1
ATOM 638 C C . PRO A 1 86 ? 4.727 -0.753 0.326 1.00 86.69 86 PRO A C 1
ATOM 640 O O . PRO A 1 86 ? 3.754 -1.048 1.013 1.00 86.69 86 PRO A O 1
ATOM 643 N N . ILE A 1 87 ? 5.364 0.417 0.459 1.00 87.50 87 ILE A N 1
ATOM 644 C CA . ILE A 1 87 ? 4.953 1.428 1.446 1.00 87.50 87 ILE A CA 1
ATOM 645 C C . ILE A 1 87 ? 3.574 1.983 1.081 1.00 87.50 87 ILE A C 1
ATOM 647 O O . ILE A 1 87 ? 2.713 2.109 1.946 1.00 87.50 87 ILE A O 1
ATOM 651 N N . TYR A 1 88 ? 3.345 2.267 -0.201 1.00 88.12 88 TYR A N 1
ATOM 652 C CA . TYR A 1 88 ? 2.050 2.708 -0.703 1.00 88.12 88 TYR A CA 1
ATOM 653 C C . TYR A 1 88 ? 0.951 1.686 -0.395 1.00 88.12 88 TYR A C 1
ATOM 655 O O . TYR A 1 88 ? -0.043 2.053 0.220 1.00 88.12 88 TYR A O 1
ATOM 663 N N . ALA A 1 89 ? 1.172 0.406 -0.713 1.00 88.06 89 ALA A N 1
ATOM 664 C CA . ALA A 1 89 ? 0.220 -0.668 -0.424 1.00 88.06 89 ALA A CA 1
ATOM 665 C C . ALA A 1 89 ? -0.120 -0.767 1.076 1.00 88.06 89 ALA A C 1
ATOM 667 O O . ALA A 1 89 ? -1.275 -0.988 1.436 1.00 88.06 89 ALA A O 1
ATOM 668 N N . ALA A 1 90 ? 0.866 -0.551 1.954 1.00 86.94 90 ALA A N 1
ATOM 669 C CA . ALA A 1 90 ? 0.658 -0.536 3.400 1.00 86.94 90 ALA A CA 1
ATOM 670 C C . ALA A 1 90 ? -0.294 0.587 3.828 1.00 86.94 90 ALA A C 1
ATOM 672 O O . ALA A 1 90 ? -1.276 0.334 4.527 1.00 86.94 90 ALA A O 1
ATOM 673 N N . VAL A 1 91 ? 0.009 1.818 3.403 1.00 87.25 91 VAL A N 1
ATOM 674 C CA . VAL A 1 91 ? -0.733 3.025 3.792 1.00 87.25 91 VAL A CA 1
ATOM 675 C C . VAL A 1 91 ? -2.125 3.027 3.167 1.00 87.25 91 VAL A C 1
ATOM 677 O O . VAL A 1 91 ? -3.097 3.337 3.849 1.00 87.25 91 VAL A O 1
ATOM 680 N N . GLU A 1 92 ? -2.242 2.630 1.902 1.00 87.12 92 GLU A N 1
ATOM 681 C CA . GLU A 1 92 ? -3.528 2.524 1.215 1.00 87.12 92 GLU A CA 1
ATOM 682 C C . GLU A 1 92 ? -4.421 1.459 1.854 1.00 87.12 92 GLU A C 1
ATOM 684 O O . GLU A 1 92 ? -5.609 1.701 2.041 1.00 87.12 92 GLU A O 1
ATOM 689 N N . GLY A 1 93 ? -3.860 0.325 2.287 1.00 85.62 93 GLY A N 1
ATOM 690 C CA .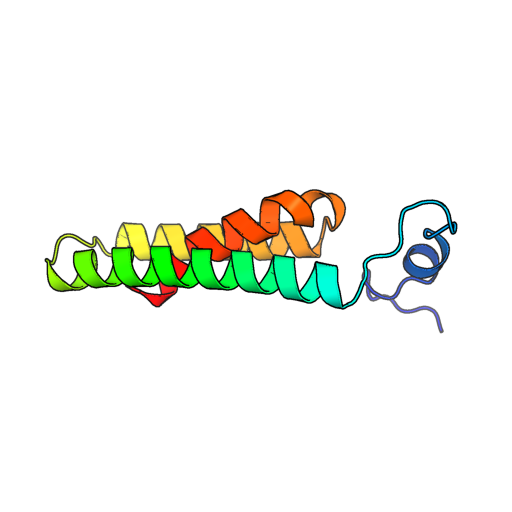 GLY A 1 93 ? -4.621 -0.678 3.029 1.00 85.62 93 GLY A CA 1
ATOM 691 C C . GLY A 1 93 ? -5.216 -0.126 4.325 1.00 85.62 93 GLY A C 1
ATOM 692 O O . GLY A 1 93 ? -6.390 -0.364 4.589 1.00 85.62 93 GLY A O 1
ATOM 693 N N . VAL A 1 94 ? -4.474 0.695 5.084 1.00 84.19 94 VAL A N 1
ATOM 694 C CA . VAL A 1 94 ? -5.025 1.376 6.272 1.00 84.19 94 VAL A CA 1
ATOM 695 C C . VAL A 1 94 ? -6.204 2.271 5.889 1.00 84.19 94 VAL A C 1
ATOM 697 O O . VAL A 1 94 ? -7.258 2.177 6.508 1.00 84.19 94 VAL A O 1
ATOM 700 N N . VAL A 1 95 ? -6.066 3.086 4.839 1.00 85.31 95 VAL A N 1
ATOM 701 C CA . VAL A 1 95 ? -7.148 3.969 4.362 1.00 85.31 95 VAL A CA 1
ATOM 702 C C . VAL A 1 95 ? -8.381 3.175 3.921 1.00 85.31 95 VAL A C 1
ATOM 704 O O . VAL A 1 95 ? -9.494 3.605 4.181 1.00 85.31 95 VAL A O 1
ATOM 707 N N . LEU A 1 96 ? -8.203 2.017 3.281 1.00 83.56 96 LEU A N 1
ATOM 708 C CA . LEU A 1 96 ? -9.312 1.162 2.840 1.00 83.56 96 LEU A CA 1
ATOM 709 C C . LEU A 1 96 ? -10.028 0.449 3.989 1.00 83.56 96 LEU A C 1
ATOM 711 O O . LEU A 1 96 ? -11.201 0.112 3.862 1.00 83.56 96 LEU A O 1
ATOM 715 N N . GLY A 1 97 ? -9.306 0.138 5.065 1.00 79.44 97 GLY A N 1
ATOM 716 C CA . GLY A 1 97 ? -9.867 -0.551 6.223 1.00 79.44 97 GLY A CA 1
ATOM 717 C C . GLY A 1 97 ? -10.481 0.367 7.275 1.00 79.44 97 GLY A C 1
ATOM 718 O O . GLY A 1 97 ? -11.083 -0.145 8.208 1.00 79.44 97 GLY A O 1
ATOM 719 N N . SER A 1 98 ? -10.288 1.683 7.190 1.00 72.50 98 SER A N 1
ATOM 720 C CA . SER A 1 98 ? -10.848 2.658 8.143 1.00 72.50 98 SER A CA 1
ATOM 721 C C . SER A 1 98 ? -12.084 3.372 7.624 1.00 72.50 98 SER A C 1
ATOM 723 O O . SER A 1 98 ? -12.764 3.982 8.479 1.00 72.50 98 SER A O 1
#

Sequence (98 aa):
MRTSNPMLKKEAFRKEGASASAMTIGGTVGKTFIMLILLLATSVYSYIQMIEGTMKMPVLIGALIVAAIIAFASMFFPRISPFGAPIYAAVEGVVLGS

pLDDT: mean 79.91, std 10.05, range [51.44, 93.5]

Secondary structure (DSSP, 8-state):
-----GGG-HHHHT---S-S-PPPHHHHHHHHHHHHHHHHHHHHHHHHHHHTT---HHHHHHHHHHHHHHHHHHHH-GGGHHHHHHHHHHHHHHHHH-

Foldseek 3Di:
DCDPPPVPHVVVVVPDDPPDPDQDPVNVVVVVVVLQVLLQVLLVVLLVCVVVVVDDPVLLVVLVVVLVVLVVCCVVCVVCCVVSSSVSSNSVSNNNND

Radius of gyration: 17.39 Å; chains: 1; bounding box: 36×32×52 Å